Protein AF-A0A5K1HNF8-F1 (afdb_monomer_lite)

pLDDT: mean 94.09, std 7.16, range [68.25, 98.75]

InterPro domains:
  IPR002328 Alcohol dehydrogenase, zinc-type, conserved site [PS00059] (8-22)
  IPR011032 GroES-like superfamily [SSF50129] (2-37)
  IPR013154 Alcohol dehydrogenase-like, N-terminal [PF08240] (3-32)

Organism: NCBI:txid210225

Foldseek 3Di:
DDPDDDDDAWDKDFACDDDPPDDPDDGGDIDTDHDDD

Sequence (37 aa):
GAFPVILGHEATGIVESIGAGVTRVKVGDVVIPCYTP

Radius of gyration: 12.81 Å; chains: 1; bounding box: 25×22×32 Å

Structure (mmCIF, N/CA/C/O backbone):
data_AF-A0A5K1HNF8-F1
#
_entry.id   AF-A0A5K1HNF8-F1
#
loop_
_atom_site.group_PDB
_atom_site.id
_atom_site.type_symbol
_atom_site.label_atom_id
_atom_site.label_alt_id
_atom_site.label_comp_id
_atom_site.label_asym_id
_atom_site.label_entity_id
_atom_site.label_seq_id
_atom_site.pdbx_PDB_ins_code
_atom_site.Cartn_x
_atom_site.Cartn_y
_atom_site.Cartn_z
_atom_site.occupancy
_atom_site.B_iso_or_equiv
_atom_site.auth_seq_id
_atom_site.auth_comp_id
_atom_site.auth_asym_id
_atom_site.auth_atom_id
_atom_site.pdbx_PDB_model_num
ATOM 1 N N . GLY A 1 1 ? 4.930 -7.235 -17.429 1.00 68.25 1 GLY A N 1
ATOM 2 C CA . GLY A 1 1 ? 3.793 -6.304 -17.314 1.00 68.25 1 GLY A CA 1
ATOM 3 C C . GLY A 1 1 ? 3.263 -6.001 -18.698 1.00 68.25 1 GLY A C 1
ATOM 4 O O . GLY A 1 1 ? 4.067 -5.900 -19.616 1.00 68.25 1 GLY A O 1
ATOM 5 N N . ALA A 1 2 ? 1.943 -5.920 -18.851 1.00 84.06 2 ALA A N 1
ATOM 6 C CA . ALA A 1 2 ? 1.308 -5.372 -20.050 1.00 84.06 2 ALA A CA 1
ATOM 7 C C . ALA A 1 2 ? 1.263 -3.836 -19.949 1.00 84.06 2 ALA A C 1
ATOM 9 O O . ALA A 1 2 ? 1.229 -3.306 -18.839 1.00 84.06 2 ALA A O 1
ATOM 10 N N . PHE A 1 3 ? 1.287 -3.134 -21.083 1.00 92.25 3 PHE A N 1
ATOM 11 C CA . PHE A 1 3 ? 1.282 -1.669 -21.133 1.00 92.25 3 PHE A CA 1
ATOM 12 C C . PHE A 1 3 ? -0.089 -1.104 -21.539 1.00 92.25 3 PHE A C 1
ATOM 14 O O . PHE A 1 3 ? -0.783 -1.746 -22.331 1.00 92.25 3 PHE A O 1
ATOM 21 N N . PRO A 1 4 ? -0.446 0.108 -21.057 1.00 91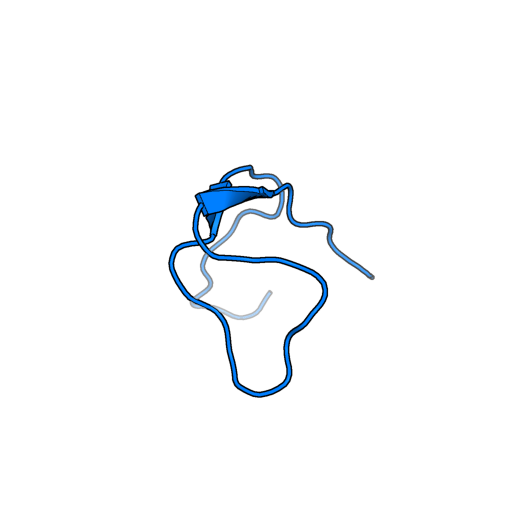.81 4 PRO A N 1
ATOM 22 C CA . PRO A 1 4 ? 0.340 0.970 -20.160 1.00 91.81 4 PRO A CA 1
ATOM 23 C C . PRO A 1 4 ? 0.249 0.553 -18.681 1.00 91.81 4 PRO A C 1
ATOM 25 O O . PRO A 1 4 ? -0.747 -0.016 -18.247 1.00 91.81 4 PRO A O 1
ATOM 28 N N . VAL A 1 5 ? 1.296 0.855 -17.904 1.00 95.62 5 VAL A N 1
ATOM 29 C CA . VAL A 1 5 ? 1.385 0.520 -16.471 1.00 95.62 5 VAL A CA 1
ATOM 30 C C . VAL A 1 5 ? 2.067 1.639 -15.681 1.00 95.62 5 VAL A C 1
ATOM 32 O O . VAL A 1 5 ? 3.004 2.265 -16.178 1.00 95.62 5 VAL A O 1
ATOM 35 N N . ILE A 1 6 ? 1.611 1.867 -14.445 1.00 92.94 6 ILE A N 1
ATOM 36 C CA . ILE A 1 6 ? 2.310 2.686 -13.445 1.00 92.94 6 ILE A CA 1
ATOM 37 C C . ILE A 1 6 ? 3.263 1.757 -12.690 1.00 92.94 6 ILE A C 1
ATOM 39 O O . ILE A 1 6 ? 2.825 0.807 -12.045 1.00 92.94 6 ILE A O 1
ATOM 43 N N . LEU A 1 7 ? 4.566 1.992 -12.834 1.00 92.31 7 LEU A N 1
ATOM 44 C CA . LEU A 1 7 ? 5.609 1.193 -12.188 1.00 92.31 7 LEU A CA 1
ATOM 45 C C . LEU A 1 7 ? 5.786 1.578 -10.707 1.00 92.31 7 LEU A C 1
ATOM 47 O O . LEU A 1 7 ? 5.240 2.575 -10.243 1.00 92.31 7 LEU A O 1
ATOM 51 N N . GLY A 1 8 ? 6.616 0.810 -9.996 1.00 91.69 8 GLY A N 1
ATOM 52 C CA . GLY A 1 8 ? 6.963 1.031 -8.588 1.00 91.69 8 GLY A CA 1
ATOM 53 C C . GLY A 1 8 ? 6.283 0.026 -7.657 1.00 91.69 8 GLY A C 1
ATOM 54 O O . GLY A 1 8 ? 5.117 -0.307 -7.836 1.00 91.69 8 GLY A O 1
ATOM 55 N N . HIS A 1 9 ? 7.033 -0.487 -6.682 1.00 93.06 9 HIS A N 1
ATOM 56 C CA . HIS A 1 9 ? 6.534 -1.442 -5.682 1.00 93.06 9 HIS A CA 1
ATOM 57 C C . HIS A 1 9 ? 7.062 -1.168 -4.265 1.00 93.06 9 HIS A C 1
ATOM 59 O O . HIS A 1 9 ? 6.711 -1.887 -3.335 1.00 93.06 9 HIS A O 1
ATOM 65 N N . GLU A 1 10 ? 7.872 -0.121 -4.092 1.00 95.50 10 GLU A N 1
ATOM 66 C CA . GLU A 1 10 ? 8.452 0.277 -2.810 1.00 95.50 10 GLU A CA 1
ATOM 67 C C . GLU A 1 10 ? 8.063 1.728 -2.523 1.00 95.50 10 GLU A C 1
ATOM 69 O O . GLU A 1 10 ? 8.354 2.624 -3.318 1.00 95.50 10 GLU A O 1
ATOM 74 N N . ALA A 1 11 ? 7.356 1.954 -1.414 1.00 95.44 11 ALA A N 1
ATOM 75 C CA . ALA A 1 11 ? 6.872 3.273 -1.019 1.00 95.44 11 ALA A CA 1
ATOM 76 C C . ALA A 1 11 ? 6.564 3.341 0.487 1.00 95.44 11 ALA A C 1
ATOM 78 O O . ALA A 1 11 ? 6.547 2.333 1.188 1.00 95.44 11 ALA A O 1
ATOM 79 N N . THR A 1 12 ? 6.274 4.548 0.965 1.00 98.00 12 THR A N 1
ATOM 80 C CA . THR A 1 12 ? 5.617 4.834 2.247 1.00 98.00 12 THR A CA 1
ATOM 81 C C . THR A 1 12 ? 4.574 5.927 2.012 1.00 98.00 12 THR A C 1
ATOM 83 O O . THR A 1 12 ? 4.689 6.685 1.045 1.00 98.00 12 THR A O 1
ATOM 86 N N . GLY A 1 13 ? 3.548 6.016 2.853 1.00 98.00 13 GLY A N 1
ATOM 87 C CA . GLY A 1 13 ? 2.492 7.015 2.700 1.00 98.00 13 GLY A CA 1
ATOM 88 C C . GLY A 1 13 ? 1.647 7.210 3.952 1.00 98.00 13 GLY A C 1
ATOM 89 O O . GLY A 1 13 ? 1.805 6.499 4.941 1.00 98.00 13 GLY A O 1
ATOM 90 N N . ILE A 1 14 ? 0.742 8.188 3.891 1.00 98.44 14 ILE A N 1
ATOM 91 C CA . ILE A 1 14 ? -0.280 8.431 4.915 1.00 98.44 14 ILE A CA 1
ATOM 92 C C . ILE A 1 14 ? -1.634 7.961 4.383 1.00 98.44 14 ILE A C 1
ATOM 94 O O . ILE A 1 14 ? -1.970 8.238 3.232 1.00 98.44 14 ILE A O 1
ATOM 98 N N . VAL A 1 15 ? -2.422 7.275 5.212 1.00 98.44 15 VAL A N 1
ATOM 99 C CA . VAL A 1 15 ? -3.793 6.874 4.861 1.00 98.44 15 VAL A CA 1
ATOM 100 C C . VAL A 1 15 ? -4.667 8.119 4.693 1.00 98.44 15 VAL A C 1
ATOM 102 O O . VAL A 1 15 ? -4.922 8.832 5.662 1.00 98.44 15 VAL A O 1
ATOM 105 N N . GLU A 1 16 ? -5.139 8.363 3.472 1.00 98.56 16 GLU A N 1
ATOM 106 C CA . GLU A 1 16 ? -6.010 9.499 3.134 1.00 98.56 16 GLU A CA 1
ATOM 107 C C . GLU A 1 16 ? -7.492 9.185 3.398 1.00 98.56 16 GLU A C 1
ATOM 109 O O . GLU A 1 16 ? -8.202 9.988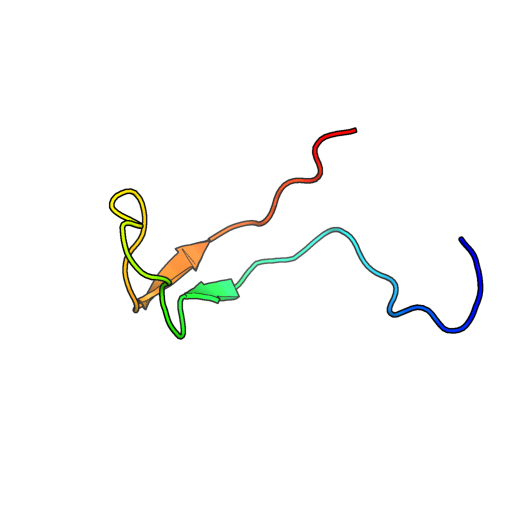 3.999 1.00 98.56 16 GLU A O 1
ATOM 114 N N . SER A 1 17 ? -7.938 7.977 3.052 1.00 98.31 17 SER A N 1
ATOM 115 C CA . SER A 1 17 ? -9.307 7.492 3.253 1.00 98.31 17 SER A CA 1
ATOM 116 C C . SER A 1 17 ? -9.331 5.974 3.487 1.00 98.31 17 SER A C 1
ATOM 118 O O . SER A 1 17 ? -8.353 5.274 3.213 1.00 98.31 17 SER A O 1
ATOM 120 N N . ILE A 1 18 ? -10.437 5.449 4.037 1.00 98.50 18 ILE A N 1
ATOM 121 C CA . ILE A 1 18 ? -10.642 4.005 4.258 1.00 98.50 18 ILE A CA 1
ATOM 122 C C . ILE A 1 18 ? -11.977 3.534 3.671 1.00 98.50 18 ILE A C 1
ATOM 124 O O . ILE A 1 18 ? -12.963 4.270 3.664 1.00 98.50 18 ILE A O 1
ATOM 128 N N . GLY A 1 19 ? -12.013 2.288 3.193 1.00 98.19 19 GLY A N 1
ATOM 129 C CA . GLY A 1 19 ? -13.233 1.648 2.697 1.00 98.19 19 GLY A CA 1
ATOM 130 C C . GLY A 1 19 ? -14.149 1.129 3.813 1.00 98.19 19 GLY A C 1
ATOM 131 O O . GLY A 1 19 ? -13.744 0.992 4.969 1.00 98.19 19 GLY A O 1
ATOM 132 N N . ALA A 1 20 ? -15.391 0.790 3.458 1.00 98.25 20 ALA A N 1
ATOM 133 C CA . ALA A 1 20 ? -16.357 0.224 4.398 1.00 98.25 20 ALA A CA 1
ATOM 134 C C . ALA A 1 20 ? -15.852 -1.096 5.016 1.00 98.25 20 ALA A C 1
ATOM 136 O O . ALA A 1 20 ? -15.354 -1.974 4.314 1.00 98.25 20 ALA A O 1
ATOM 137 N N . GLY A 1 21 ? -15.996 -1.237 6.338 1.00 97.88 21 GLY A N 1
ATOM 138 C CA . GLY A 1 21 ? -15.604 -2.443 7.080 1.00 97.88 21 GLY A CA 1
ATOM 139 C C . GLY A 1 21 ? -14.102 -2.586 7.365 1.00 97.88 21 GLY A C 1
ATOM 140 O O . GLY A 1 21 ? -13.708 -3.534 8.043 1.00 97.88 21 GLY A O 1
ATOM 141 N N . VAL A 1 22 ? -13.255 -1.657 6.906 1.00 97.94 22 VAL A N 1
ATOM 142 C CA . VAL A 1 22 ? -11.830 -1.630 7.270 1.00 97.94 22 VAL A CA 1
ATOM 143 C C . VAL A 1 22 ? -11.683 -1.189 8.727 1.00 97.94 22 VAL A C 1
ATOM 145 O O . VAL A 1 22 ? -12.145 -0.120 9.110 1.00 97.94 22 VAL A O 1
ATOM 148 N N . THR A 1 23 ? -11.022 -2.010 9.544 1.00 97.44 23 THR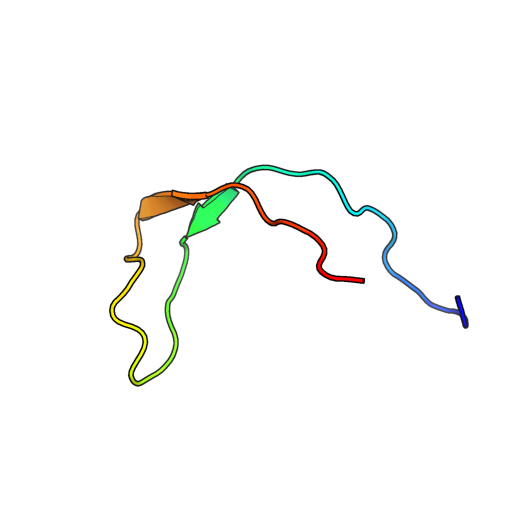 A N 1
ATOM 149 C CA . THR A 1 23 ? -10.854 -1.763 10.993 1.00 97.44 23 THR A CA 1
ATOM 150 C C . THR A 1 23 ? -9.400 -1.754 11.463 1.00 97.44 23 THR A C 1
ATOM 152 O O . THR A 1 23 ? -9.129 -1.454 12.621 1.00 97.44 23 THR A O 1
ATOM 155 N N . ARG A 1 24 ? -8.450 -2.105 10.587 1.00 97.56 24 ARG A N 1
ATOM 156 C CA . ARG A 1 24 ? -7.040 -2.349 10.952 1.00 97.56 24 ARG A CA 1
ATOM 157 C C . ARG A 1 24 ? -6.105 -1.164 10.691 1.00 97.56 24 ARG A C 1
ATOM 159 O O . ARG A 1 24 ? -4.956 -1.216 11.113 1.00 97.56 24 ARG A O 1
ATOM 166 N N . VAL A 1 25 ? -6.592 -0.135 10.002 1.00 98.12 25 VAL A N 1
ATOM 167 C CA . VAL A 1 25 ? -5.910 1.139 9.726 1.00 98.12 25 VAL A CA 1
ATOM 168 C C . VAL A 1 25 ? -6.932 2.272 9.817 1.00 98.12 25 VAL A C 1
ATOM 170 O O . VAL A 1 25 ? -8.129 2.030 9.637 1.00 98.12 25 VAL A O 1
ATOM 173 N N . LYS A 1 26 ? -6.481 3.499 10.078 1.00 98.19 26 LYS A N 1
ATOM 174 C CA . LYS A 1 26 ? -7.315 4.714 10.085 1.00 98.19 26 LYS A CA 1
ATOM 175 C C . LYS A 1 26 ? -6.650 5.848 9.305 1.00 98.19 26 LYS A C 1
ATOM 177 O O . LYS A 1 26 ? -5.439 5.841 9.100 1.00 98.19 26 LYS A O 1
ATOM 182 N N . VAL A 1 27 ? -7.451 6.836 8.902 1.00 98.50 27 VAL A N 1
ATOM 183 C CA . VAL A 1 27 ? -6.958 8.072 8.270 1.00 98.50 27 VAL A CA 1
ATOM 184 C C . VAL A 1 27 ? -5.881 8.717 9.147 1.00 98.50 27 VAL A C 1
ATOM 186 O O . VAL A 1 27 ? -6.052 8.830 10.362 1.00 98.50 27 VAL A O 1
ATOM 189 N N . GLY A 1 28 ? -4.773 9.120 8.525 1.00 98.56 28 GLY A N 1
ATOM 190 C CA . GLY A 1 28 ? -3.610 9.704 9.193 1.00 98.56 28 GLY A CA 1
ATOM 191 C C . GLY A 1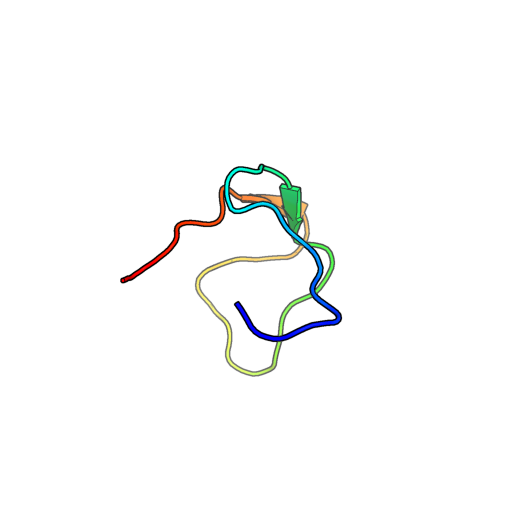 28 ? -2.525 8.706 9.615 1.00 98.56 28 GLY A C 1
ATOM 192 O O . GLY A 1 28 ? -1.434 9.142 9.977 1.00 98.56 28 GLY A O 1
ATOM 193 N N . ASP A 1 29 ? -2.768 7.393 9.548 1.00 98.75 29 ASP A N 1
ATOM 194 C CA . ASP A 1 29 ? -1.721 6.403 9.831 1.00 98.75 29 ASP A CA 1
ATOM 195 C C . ASP A 1 29 ? -0.603 6.459 8.779 1.00 98.75 29 ASP A C 1
ATOM 197 O O . ASP A 1 29 ? -0.875 6.533 7.579 1.00 98.75 29 ASP A O 1
ATOM 201 N N . VAL A 1 30 ? 0.654 6.362 9.228 1.00 98.50 30 VAL A N 1
ATOM 202 C CA . VAL A 1 30 ? 1.808 6.103 8.352 1.00 98.50 30 VAL A CA 1
ATOM 203 C C . VAL A 1 30 ? 1.827 4.617 8.008 1.00 98.50 30 VAL A C 1
ATOM 205 O O . VAL A 1 30 ? 1.810 3.772 8.905 1.00 98.50 30 VAL A O 1
ATOM 208 N N . VAL A 1 31 ? 1.893 4.290 6.721 1.00 98.12 31 VAL A N 1
ATOM 209 C CA . VAL A 1 31 ? 1.856 2.913 6.223 1.00 98.12 31 VAL A CA 1
ATOM 210 C C . VAL A 1 31 ? 2.947 2.653 5.191 1.00 98.12 31 VAL A C 1
ATOM 212 O O . VAL A 1 31 ? 3.333 3.533 4.424 1.00 98.12 31 VAL A O 1
ATOM 215 N N . ILE A 1 32 ? 3.409 1.405 5.154 1.00 97.69 32 ILE A N 1
ATOM 216 C CA . ILE A 1 32 ? 4.333 0.886 4.144 1.00 97.69 32 ILE A CA 1
ATOM 217 C C . ILE A 1 32 ? 3.573 -0.203 3.372 1.00 97.69 32 ILE A C 1
ATOM 219 O O . ILE A 1 32 ? 3.214 -1.216 3.981 1.00 97.69 32 ILE A O 1
ATOM 223 N N . PRO A 1 33 ? 3.254 -0.015 2.077 1.00 94.25 33 PRO A N 1
ATOM 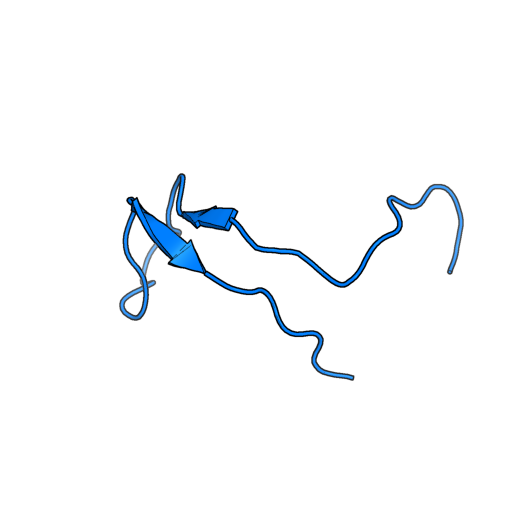224 C CA . PRO A 1 33 ? 2.688 -1.080 1.261 1.00 94.25 33 PRO A CA 1
ATOM 225 C C . PRO A 1 33 ? 3.701 -2.215 1.073 1.00 94.25 33 PRO A C 1
ATOM 227 O O . PRO A 1 33 ? 4.872 -1.976 0.790 1.00 94.25 33 PRO A O 1
ATOM 230 N N . CYS A 1 34 ? 3.226 -3.454 1.186 1.00 92.81 34 CYS A N 1
ATOM 231 C CA . CYS A 1 34 ? 4.006 -4.653 0.895 1.00 92.81 34 CYS A CA 1
ATOM 232 C C . CYS A 1 34 ? 3.390 -5.389 -0.293 1.00 92.81 34 CYS A C 1
ATOM 234 O O . CYS A 1 34 ? 2.173 -5.569 -0.359 1.00 92.81 34 CYS A O 1
ATOM 236 N N . TYR A 1 35 ? 4.234 -5.861 -1.204 1.00 87.00 35 TYR A N 1
ATOM 237 C CA . TYR A 1 35 ? 3.810 -6.758 -2.269 1.00 87.00 35 TYR A CA 1
ATOM 238 C C . TYR A 1 35 ? 3.669 -8.182 -1.718 1.00 87.00 35 TYR A C 1
ATOM 240 O O . TYR A 1 35 ? 4.590 -8.705 -1.091 1.00 87.00 35 TYR A O 1
ATOM 248 N N . THR A 1 36 ? 2.514 -8.806 -1.944 1.00 81.75 36 THR A N 1
ATOM 249 C CA . THR A 1 36 ? 2.360 -10.260 -1.789 1.00 81.75 36 THR A CA 1
ATOM 250 C C . THR A 1 36 ? 2.482 -10.875 -3.186 1.00 81.75 36 THR A C 1
ATOM 252 O O . THR A 1 36 ? 1.794 -10.365 -4.072 1.00 81.75 36 THR A O 1
ATOM 255 N N . PRO A 1 37 ? 3.345 -11.890 -3.402 1.00 70.75 37 PRO A N 1
ATOM 256 C CA . PRO A 1 37 ? 3.555 -12.513 -4.708 1.00 70.75 37 PRO A CA 1
ATOM 257 C C . PRO A 1 37 ? 2.281 -12.948 -5.423 1.00 70.75 37 PRO A C 1
ATOM 259 O O . PRO A 1 37 ? 1.415 -13.569 -4.763 1.00 70.75 37 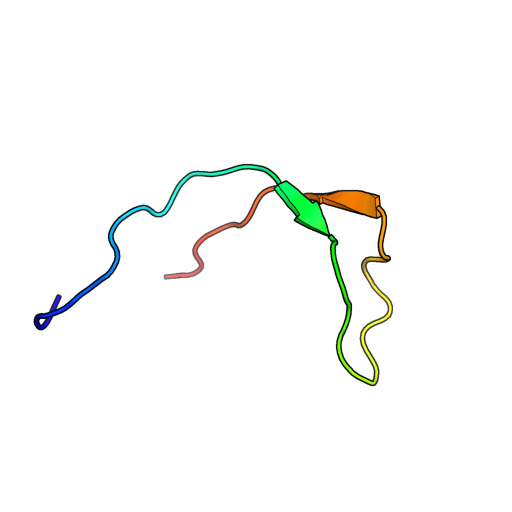PRO A O 1
#

Secondary structure (DSSP, 8-state):
--SS--------EE-----TT--S--TT-EE------